Protein AF-Q4RWR0-F1 (afdb_monomer)

pLDDT: mean 90.52, std 17.21, range [35.06, 98.75]

InterPro domains:
  IPR001839 Transforming growth factor-beta, C-terminal [PF00019] (18-119)
  IPR001839 Transforming growth factor-beta, C-terminal [PS51362] (1-120)
  IPR001839 Transforming growth factor-beta, C-terminal [SM00204] (18-120)
  IPR015615 Transforming growth factor-beta-like [PTHR11848] (16-120)
  IPR017948 Transforming growth factor beta, conserved site [PS00250] (36-51)
  IPR029034 Cystine-knot cytokine [G3DSA:2.10.90.10] (5-120)
  IPR029034 Cystine-knot cytokine [SSF57501] (15-119)

Mean predicted aligned error: 6.88 Å

Organism: Tetraodon nigroviridis (NCBI:txid99883)

Secondary structure (DSSP, 8-state):
--------------PPBSEEE--EEETTTTT-TTTEEE-SEEE--EEESB-PSSPPGGG---HHHHHHHHHHHTT-STTPPPPPEEEEEEEEEEEEEE-TTS-EEEEEEEEEEEEEEEE-

Nearest PDB structures (foldseek):
  2qcq-assembly1_A  TM=9.911E-01  e=3.250E-13  Homo sapiens
  2h64-assembly1_A-2  TM=9.740E-01  e=2.603E-13  Homo sapiens
  1reu-assembly1_A  TM=9.722E-01  e=9.329E-13  Homo sapiens
  4mid-assembly1_A-2  TM=9.645E-01  e=5.511E-12  Homo sapiens
  1s4y-assembly1_B  TM=7.366E-01  e=3.175E-08  Homo sapiens

Radius of gyration: 19.19 Å; Cα contacts (8 Å, |Δi|>4): 230; chains: 1; bounding box: 45×40×48 Å

Sequence (120 aa):
RSARSVEHGEEEGVSMPCQRLPLYVDFEEIGWSGWIVSPRGYNAYHCKGSCPFPLGQNMRPTNHATVQSIIHALKLIKGIETPCCVPDKLFSINLLYFDDDENVVLKQYKDMVAGSCGCH

Structure (mmCIF, N/CA/C/O backbone):
data_AF-Q4RWR0-F1
#
_entry.id   AF-Q4RWR0-F1
#
loop_
_atom_site.group_PDB
_atom_site.id
_atom_site.type_symbol
_atom_site.label_atom_id
_atom_site.label_alt_id
_atom_site.label_comp_id
_atom_site.label_asym_id
_atom_site.label_entity_id
_atom_site.label_seq_id
_atom_site.pdbx_PDB_ins_code
_atom_site.Cartn_x
_atom_site.Cartn_y
_atom_site.Cartn_z
_atom_site.occupancy
_atom_site.B_iso_or_equiv
_atom_site.auth_seq_id
_atom_site.auth_comp_id
_atom_site.auth_asym_id
_atom_site.auth_atom_id
_atom_site.pdbx_PDB_model_num
ATOM 1 N N . ARG A 1 1 ? 0.933 28.466 17.049 1.00 40.06 1 ARG A N 1
ATOM 2 C CA . ARG A 1 1 ? 1.844 27.302 17.166 1.00 40.06 1 ARG A CA 1
A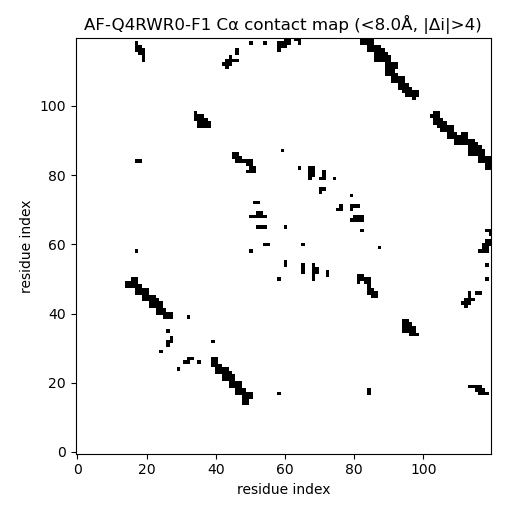TOM 3 C C . ARG A 1 1 ? 2.125 26.849 15.740 1.00 40.06 1 ARG A C 1
ATOM 5 O O . ARG A 1 1 ? 1.167 26.522 15.059 1.00 40.06 1 ARG A O 1
ATOM 12 N N . SER A 1 2 ? 3.362 27.006 15.258 1.00 35.06 2 SER A N 1
ATOM 13 C CA . SER A 1 2 ? 3.719 26.829 13.842 1.00 35.06 2 SER A CA 1
ATOM 14 C C . SER A 1 2 ? 3.411 25.428 13.328 1.00 35.06 2 SER A C 1
ATOM 16 O O . SER A 1 2 ? 3.865 24.449 13.918 1.00 35.06 2 SER A O 1
ATOM 18 N N . ALA A 1 3 ? 2.707 25.359 12.199 1.00 41.41 3 ALA A N 1
ATOM 19 C CA . ALA A 1 3 ? 2.700 24.193 11.332 1.00 41.41 3 ALA A CA 1
ATOM 20 C C . ALA A 1 3 ? 4.115 24.022 10.755 1.00 41.41 3 ALA A C 1
ATOM 22 O O . ALA A 1 3 ? 4.642 24.931 10.114 1.00 41.41 3 ALA A O 1
ATOM 23 N N . ARG A 1 4 ? 4.764 22.892 11.049 1.00 44.62 4 ARG A N 1
ATOM 24 C CA . ARG A 1 4 ? 6.003 22.487 10.377 1.00 44.62 4 ARG A CA 1
ATOM 25 C C . ARG A 1 4 ? 5.613 21.901 9.025 1.00 44.62 4 ARG A C 1
ATOM 27 O O . ARG A 1 4 ? 5.140 20.772 8.965 1.00 44.62 4 ARG A O 1
ATOM 34 N N . SER A 1 5 ? 5.806 22.674 7.966 1.00 42.22 5 SER A N 1
ATOM 35 C CA . SER A 1 5 ? 5.809 22.170 6.596 1.00 42.22 5 SER A CA 1
ATOM 36 C C . SER A 1 5 ? 6.995 21.219 6.444 1.00 42.22 5 SER A C 1
ATOM 38 O O . SER A 1 5 ? 8.139 21.624 6.640 1.00 42.22 5 SER A O 1
ATOM 40 N N . VAL A 1 6 ? 6.733 19.945 6.157 1.00 47.16 6 VAL A N 1
ATOM 41 C CA . VAL A 1 6 ? 7.776 19.004 5.733 1.00 47.16 6 VAL A CA 1
ATOM 42 C C . VAL A 1 6 ? 7.979 19.230 4.240 1.00 47.16 6 VAL A C 1
ATOM 44 O O . VAL A 1 6 ? 7.217 18.726 3.418 1.00 47.16 6 VAL A O 1
ATOM 47 N N . GLU A 1 7 ? 8.978 20.039 3.901 1.00 38.44 7 GLU A N 1
ATOM 48 C CA . GLU A 1 7 ? 9.469 20.182 2.533 1.00 38.44 7 GLU A CA 1
ATOM 49 C C . GLU A 1 7 ? 10.105 18.850 2.110 1.00 38.44 7 GLU A C 1
ATOM 51 O O . GLU A 1 7 ? 11.194 18.493 2.557 1.00 38.44 7 GLU A O 1
ATOM 56 N N . HIS A 1 8 ? 9.404 18.078 1.278 1.00 46.00 8 HIS A N 1
ATOM 57 C CA . HIS A 1 8 ? 10.024 16.979 0.546 1.00 46.00 8 HIS A CA 1
ATOM 58 C C . HIS A 1 8 ? 10.731 17.586 -0.663 1.00 46.00 8 HIS A C 1
ATOM 60 O O . HIS A 1 8 ? 10.090 17.929 -1.653 1.00 46.00 8 HIS A O 1
ATOM 66 N N . GLY A 1 9 ? 12.048 17.751 -0.556 1.00 37.06 9 GLY A N 1
ATOM 67 C CA . GLY A 1 9 ? 12.890 18.016 -1.714 1.00 37.06 9 GLY A CA 1
ATOM 68 C C . GLY A 1 9 ? 12.807 16.834 -2.675 1.00 37.06 9 GLY A C 1
ATOM 69 O O . GLY A 1 9 ? 13.173 15.713 -2.323 1.00 37.06 9 GLY A O 1
ATOM 70 N N . GLU A 1 10 ? 12.302 17.075 -3.879 1.00 43.44 10 GLU A N 1
ATOM 71 C CA . GLU A 1 10 ? 12.485 16.172 -5.011 1.00 43.44 10 GLU A CA 1
ATOM 72 C C . GLU A 1 10 ? 13.936 16.315 -5.483 1.00 43.44 10 GLU A C 1
ATOM 74 O O . GLU A 1 10 ? 14.255 17.103 -6.369 1.00 43.44 10 GLU A O 1
ATOM 79 N N . GLU A 1 11 ? 14.852 15.586 -4.842 1.00 44.03 11 GLU A N 1
ATOM 80 C CA . GLU A 1 11 ? 16.124 15.270 -5.483 1.00 44.03 11 GLU A CA 1
ATOM 81 C C . GLU A 1 11 ? 15.813 14.383 -6.696 1.00 44.03 11 GLU A C 1
ATOM 83 O O . GLU A 1 11 ? 15.154 13.348 -6.551 1.00 44.03 11 GLU A O 1
ATOM 88 N N . GLU A 1 12 ? 16.288 14.765 -7.888 1.00 51.38 12 GLU A N 1
ATOM 89 C CA . GLU A 1 12 ? 16.392 13.878 -9.055 1.00 51.38 12 GLU A CA 1
ATOM 90 C C . GLU A 1 12 ? 17.391 12.748 -8.735 1.00 51.38 12 GLU A C 1
ATOM 92 O O . GLU A 1 12 ? 18.541 12.722 -9.170 1.00 51.38 12 GLU A O 1
ATOM 97 N N . GLY A 1 13 ? 16.963 11.845 -7.858 1.00 49.06 13 GLY A N 1
ATOM 98 C CA . GLY A 1 13 ? 17.740 10.769 -7.276 1.00 49.06 13 GLY A CA 1
ATOM 99 C C . GLY A 1 13 ? 17.410 9.448 -7.950 1.00 49.06 13 GLY A C 1
ATOM 100 O O . GLY A 1 13 ? 16.264 9.179 -8.311 1.00 49.06 13 GLY A O 1
ATOM 101 N N . VAL A 1 14 ? 18.435 8.613 -8.109 1.00 56.44 14 VAL A N 1
ATOM 102 C CA . VAL A 1 14 ? 18.352 7.218 -8.564 1.00 56.44 14 VAL A CA 1
ATOM 103 C C . VAL A 1 14 ? 17.066 6.563 -8.049 1.00 56.44 14 VAL A C 1
ATOM 105 O O . VAL A 1 14 ? 16.896 6.380 -6.844 1.00 56.44 14 VAL A O 1
ATOM 108 N N . SER A 1 15 ? 16.147 6.219 -8.959 1.00 77.06 15 SER A N 1
ATOM 109 C CA . SER A 1 15 ? 14.880 5.595 -8.575 1.00 77.06 15 SER A CA 1
ATOM 110 C C . SER A 1 15 ? 15.173 4.285 -7.842 1.00 77.06 15 SER A C 1
ATOM 112 O O . SER A 1 15 ? 15.755 3.368 -8.430 1.00 77.06 15 SER A O 1
ATOM 114 N N . MET A 1 16 ? 14.791 4.195 -6.570 1.00 90.19 16 MET A N 1
ATOM 115 C CA . MET A 1 16 ? 14.979 2.976 -5.786 1.00 90.19 16 MET A CA 1
ATOM 116 C C . MET A 1 16 ? 14.196 1.812 -6.412 1.00 90.19 16 MET A C 1
ATOM 118 O O . MET A 1 16 ? 13.097 2.041 -6.927 1.00 90.19 16 MET A O 1
ATOM 122 N N . PRO A 1 17 ? 14.714 0.571 -6.358 1.00 92.62 17 PRO A N 1
ATOM 123 C CA . PRO A 1 17 ? 13.972 -0.593 -6.829 1.00 92.62 17 PRO A CA 1
ATOM 124 C C . PRO A 1 17 ? 12.661 -0.749 -6.052 1.00 92.62 17 PRO A C 1
ATOM 126 O O . PRO A 1 17 ? 12.579 -0.345 -4.889 1.00 92.62 17 PRO A O 1
ATOM 129 N N . CYS A 1 18 ? 11.649 -1.346 -6.689 1.00 96.88 18 CYS A N 1
ATOM 130 C CA . CYS A 1 18 ? 10.354 -1.607 -6.064 1.00 96.88 18 CYS A CA 1
ATOM 131 C C . CYS A 1 18 ? 10.503 -2.260 -4.684 1.00 96.88 18 CYS A C 1
ATOM 133 O O . CYS A 1 18 ? 11.053 -3.356 -4.547 1.00 96.88 18 CYS A O 1
ATOM 135 N N . GLN A 1 19 ? 10.009 -1.570 -3.657 1.00 95.94 19 GLN A N 1
ATOM 136 C CA . GLN A 1 19 ? 10.156 -1.995 -2.276 1.00 95.94 19 GLN A CA 1
ATOM 137 C C . GLN A 1 19 ? 8.986 -1.549 -1.407 1.00 95.94 19 GLN A C 1
ATOM 139 O O . GLN A 1 19 ? 8.214 -0.646 -1.738 1.00 95.94 19 GLN A O 1
ATOM 144 N N . ARG A 1 20 ? 8.894 -2.200 -0.249 1.00 97.75 20 ARG A N 1
ATOM 145 C CA . ARG A 1 20 ? 7.911 -1.903 0.782 1.00 97.75 20 ARG A CA 1
ATOM 146 C C . ARG A 1 20 ? 8.455 -0.850 1.732 1.00 97.75 20 ARG A C 1
ATOM 148 O O . ARG A 1 20 ? 9.483 -1.071 2.368 1.00 97.75 20 ARG A O 1
ATOM 155 N N . LEU A 1 21 ? 7.736 0.253 1.864 1.00 97.81 21 LEU A N 1
ATOM 156 C CA . LEU A 1 21 ? 8.110 1.381 2.705 1.00 97.81 21 LEU A CA 1
ATOM 157 C C . LEU A 1 21 ? 7.150 1.533 3.891 1.00 97.81 21 LEU A C 1
ATOM 159 O O . LEU A 1 21 ? 5.962 1.213 3.763 1.00 97.81 21 LEU A O 1
ATOM 163 N N . PRO A 1 22 ? 7.634 2.017 5.051 1.00 98.38 22 PRO A N 1
ATOM 164 C CA . PRO A 1 22 ? 6.780 2.365 6.180 1.00 98.38 22 PRO A CA 1
ATOM 165 C C . PRO A 1 22 ? 5.677 3.347 5.779 1.00 98.38 22 PRO A C 1
ATOM 167 O O . PRO A 1 22 ? 5.914 4.316 5.063 1.00 98.38 22 PRO A O 1
ATOM 170 N N . LEU A 1 23 ? 4.469 3.075 6.257 1.00 98.31 23 LEU A N 1
ATOM 171 C CA . LEU A 1 23 ? 3.330 3.984 6.232 1.00 98.31 23 LEU A CA 1
ATOM 172 C C . LEU A 1 23 ? 2.510 3.659 7.471 1.00 98.31 23 LEU A C 1
ATOM 174 O O . LEU A 1 23 ? 2.009 2.540 7.596 1.00 98.31 23 LEU A O 1
ATOM 178 N N . TYR A 1 24 ? 2.422 4.618 8.382 1.00 98.56 24 TYR A N 1
ATOM 179 C CA . TYR A 1 24 ? 1.505 4.549 9.506 1.00 98.56 24 TYR A CA 1
ATOM 180 C C . TYR A 1 24 ? 0.244 5.320 9.128 1.00 98.56 24 TYR A C 1
ATOM 182 O O . TYR A 1 24 ? 0.335 6.450 8.658 1.00 98.56 24 TYR A O 1
ATOM 190 N N . VAL A 1 25 ? -0.909 4.684 9.293 1.00 98.56 25 VAL A N 1
ATOM 191 C CA . VAL A 1 25 ? -2.217 5.302 9.102 1.00 98.56 25 VAL A CA 1
ATOM 192 C C . VAL A 1 25 ? -2.786 5.574 10.479 1.00 98.56 25 VAL A C 1
ATOM 194 O O . VAL A 1 25 ? -3.036 4.635 11.235 1.00 98.56 25 VAL A O 1
ATOM 197 N N . ASP A 1 26 ? -2.986 6.848 10.789 1.00 98.44 26 ASP A N 1
ATOM 198 C CA . ASP A 1 26 ? -3.709 7.281 11.974 1.00 98.44 26 ASP A CA 1
ATOM 199 C C . ASP A 1 26 ? -5.188 7.490 11.618 1.00 98.44 26 ASP A C 1
ATOM 201 O O . ASP A 1 26 ? -5.512 8.215 10.674 1.00 98.44 26 ASP A O 1
ATOM 205 N N . PHE A 1 27 ? -6.096 6.822 12.333 1.00 98.19 27 PHE A N 1
ATOM 206 C CA . PHE A 1 27 ? -7.525 6.917 12.040 1.00 98.19 27 PHE A CA 1
ATOM 207 C C . PHE A 1 27 ? -8.123 8.266 12.431 1.00 98.19 27 PHE A C 1
ATOM 209 O O . PHE A 1 27 ? -9.158 8.634 11.886 1.00 98.19 27 PHE A O 1
ATOM 216 N N . GLU A 1 28 ? -7.494 9.029 13.321 1.00 98.00 28 GLU A N 1
ATOM 217 C CA . GLU A 1 28 ? -7.908 10.401 13.598 1.00 98.00 28 GLU A CA 1
ATOM 218 C C . GLU A 1 28 ? -7.557 11.319 12.423 1.00 98.00 28 GLU A C 1
ATOM 220 O O . GLU A 1 28 ? -8.419 12.062 11.951 1.00 98.00 28 GLU A O 1
ATOM 225 N N . GLU A 1 29 ? -6.343 11.200 11.876 1.00 98.00 29 GLU A N 1
ATOM 226 C CA . GLU A 1 29 ? -5.884 12.030 10.752 1.00 98.00 29 GLU A CA 1
ATOM 227 C C . GLU A 1 29 ? -6.708 11.820 9.473 1.00 98.00 29 GLU A C 1
ATOM 229 O O . GLU A 1 29 ? -6.934 12.774 8.728 1.00 98.00 29 GLU A O 1
ATOM 234 N N . ILE A 1 30 ? -7.201 10.599 9.229 1.00 97.50 30 ILE A N 1
ATOM 235 C CA . ILE A 1 30 ? -8.063 10.301 8.071 1.00 97.50 30 ILE A CA 1
ATOM 236 C C . ILE A 1 30 ? -9.568 10.430 8.367 1.00 97.50 30 ILE A C 1
ATOM 238 O O . ILE A 1 30 ? -10.392 10.113 7.509 1.00 97.50 30 ILE A O 1
ATOM 242 N N . GLY A 1 31 ? -9.943 10.894 9.566 1.00 97.44 31 GLY A N 1
ATOM 243 C CA . GLY A 1 31 ? -11.336 11.168 9.939 1.00 97.44 31 GLY A CA 1
ATOM 244 C C . GLY A 1 31 ? -12.186 9.928 10.232 1.00 97.44 31 GLY A C 1
ATOM 245 O O . GLY A 1 31 ? -13.408 9.969 10.108 1.00 97.44 31 GLY A O 1
ATOM 246 N N . TRP A 1 32 ? -11.563 8.806 10.588 1.00 96.88 32 TRP A N 1
ATOM 247 C CA . TRP A 1 32 ? -12.227 7.535 10.901 1.00 96.88 32 TRP A CA 1
ATOM 248 C C . TRP A 1 32 ? -12.369 7.269 12.405 1.00 96.88 32 TRP A C 1
ATOM 250 O O . TRP A 1 32 ? -13.079 6.346 12.806 1.00 96.88 32 TRP A O 1
ATOM 260 N N . SER A 1 33 ? -11.760 8.099 13.253 1.00 94.31 33 SER A N 1
ATOM 261 C CA . SER A 1 33 ? -11.850 7.999 14.717 1.00 94.31 33 SER A CA 1
ATOM 262 C C . SER A 1 33 ? -13.272 8.144 15.277 1.00 94.31 33 SER A C 1
ATOM 264 O O . SER A 1 33 ? -13.511 7.767 16.420 1.00 94.31 33 SER A O 1
ATOM 266 N N . GLY A 1 34 ? -14.223 8.666 14.491 1.00 93.44 34 GLY A N 1
ATOM 267 C CA . GLY A 1 34 ? -15.629 8.776 14.892 1.00 93.44 34 GLY A CA 1
ATOM 268 C C . GLY A 1 34 ? -16.377 7.441 14.940 1.00 93.44 34 GLY A C 1
ATOM 269 O O . GLY A 1 34 ? -17.348 7.324 15.679 1.00 93.44 34 GLY A O 1
ATOM 270 N N . TRP A 1 35 ? -15.926 6.437 14.182 1.00 94.50 35 TRP A N 1
ATOM 271 C CA . TRP A 1 35 ? -16.574 5.122 14.115 1.00 94.50 35 TRP A CA 1
ATOM 272 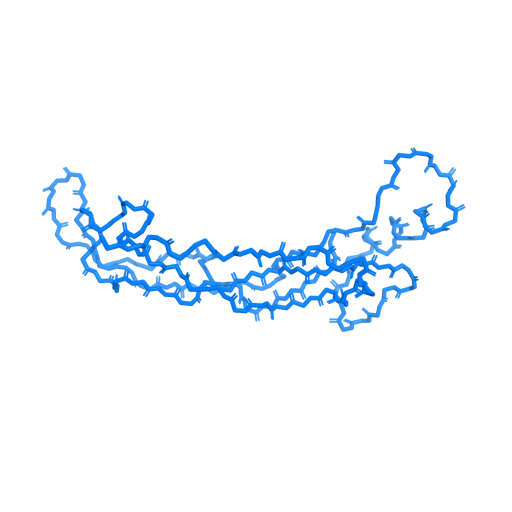C C . TRP A 1 35 ? -15.627 3.979 14.495 1.00 94.50 35 TRP A C 1
ATOM 274 O O . TRP A 1 35 ? -16.083 2.980 15.046 1.00 94.50 35 TRP A O 1
ATOM 284 N N . ILE A 1 36 ? -14.310 4.115 14.290 1.00 97.44 36 ILE A N 1
ATOM 285 C CA . ILE A 1 36 ? -13.322 3.134 14.760 1.00 97.44 36 ILE A CA 1
ATOM 286 C C . ILE A 1 36 ? -12.971 3.393 16.225 1.00 97.44 36 ILE A C 1
ATOM 288 O O . ILE A 1 36 ? -12.425 4.433 16.582 1.00 97.44 36 ILE A O 1
ATOM 292 N N . VAL A 1 37 ? -13.203 2.384 17.063 1.00 97.12 37 VAL A N 1
ATOM 293 C CA . VAL A 1 37 ? -12.864 2.390 18.490 1.00 97.12 37 VAL A CA 1
ATOM 294 C C . VAL A 1 37 ? -11.422 1.930 18.721 1.00 97.12 37 VAL A C 1
ATOM 296 O O . VAL A 1 37 ? -10.712 2.493 19.555 1.00 97.12 37 VAL A O 1
ATOM 299 N N . SER A 1 38 ? -10.975 0.879 18.023 1.00 97.94 38 SER A N 1
ATOM 300 C CA . SER A 1 38 ? -9.622 0.328 18.180 1.00 97.94 38 SER A CA 1
ATOM 301 C C . SER A 1 38 ? -9.158 -0.448 16.938 1.00 97.94 38 SER A C 1
ATOM 303 O O . SER A 1 38 ? -9.971 -1.152 16.334 1.00 97.94 38 SER A O 1
ATOM 305 N N . PRO A 1 39 ? -7.858 -0.401 16.580 1.00 98.12 39 PRO A N 1
ATOM 306 C CA . PRO A 1 39 ? -6.802 0.434 17.170 1.00 98.12 39 PRO A CA 1
ATOM 307 C C . PRO A 1 39 ? -6.981 1.918 16.805 1.00 98.12 39 PRO A C 1
ATOM 309 O O . PRO A 1 39 ? -7.869 2.251 16.034 1.00 98.12 39 PRO A O 1
ATOM 312 N N . ARG A 1 40 ? -6.140 2.819 17.337 1.00 97.56 40 ARG A N 1
ATOM 313 C CA . ARG A 1 40 ? -6.126 4.242 16.917 1.00 97.56 40 ARG A CA 1
ATOM 314 C C . ARG A 1 40 ? -5.522 4.462 15.528 1.00 97.56 40 ARG A C 1
ATOM 316 O O . ARG A 1 40 ? -5.772 5.470 14.887 1.00 97.56 40 ARG A O 1
ATOM 323 N N . GLY A 1 41 ? -4.719 3.512 15.081 1.00 98.19 41 GLY A N 1
ATOM 324 C CA . GLY A 1 41 ? -4.027 3.531 13.809 1.00 98.19 41 GLY A CA 1
ATOM 325 C C . GLY A 1 41 ? -3.231 2.247 13.646 1.00 98.19 41 GLY A C 1
ATOM 326 O O . GLY A 1 41 ? -3.215 1.390 14.538 1.00 98.19 41 GLY A O 1
ATOM 327 N N . TYR A 1 42 ? -2.595 2.078 12.496 1.00 98.50 42 TYR A N 1
ATOM 328 C CA . TYR A 1 42 ? -1.852 0.864 12.189 1.00 98.50 42 TYR A CA 1
ATOM 329 C C . TYR A 1 42 ? -0.771 1.098 11.129 1.00 98.50 42 TYR A C 1
ATOM 331 O O . TYR A 1 42 ? -0.825 2.037 10.339 1.00 98.50 42 TYR A O 1
ATOM 339 N N . ASN A 1 43 ? 0.226 0.210 11.094 1.00 98.50 43 ASN A N 1
ATOM 340 C CA . ASN A 1 43 ? 1.245 0.216 10.047 1.00 98.50 43 ASN A CA 1
ATOM 341 C C . ASN A 1 43 ? 0.694 -0.455 8.781 1.00 98.50 43 ASN A C 1
ATOM 343 O O . ASN A 1 43 ? 0.774 -1.677 8.647 1.00 98.50 43 ASN A O 1
ATOM 347 N N . ALA A 1 44 ? 0.146 0.342 7.865 1.00 98.56 44 ALA A N 1
ATOM 348 C CA . ALA A 1 44 ? -0.355 -0.125 6.575 1.00 98.56 44 ALA A CA 1
ATOM 349 C C . ALA A 1 44 ? 0.779 -0.517 5.621 1.00 98.56 44 ALA A C 1
ATOM 351 O O . ALA A 1 44 ? 0.665 -1.500 4.890 1.00 98.56 44 ALA A O 1
ATOM 352 N N . TYR A 1 45 ? 1.901 0.211 5.679 1.00 98.75 45 TYR A N 1
ATOM 353 C CA . TYR A 1 45 ? 2.961 0.187 4.665 1.00 98.75 45 TYR A CA 1
ATOM 354 C C . TYR A 1 45 ? 2.450 0.557 3.261 1.00 98.75 45 TYR A C 1
ATOM 356 O O . TYR A 1 45 ? 1.256 0.589 2.986 1.00 98.75 45 TYR A O 1
ATOM 364 N N . HIS A 1 46 ? 3.366 0.880 2.355 1.00 98.12 46 HIS A N 1
ATOM 365 C CA . HIS A 1 46 ? 3.030 1.092 0.949 1.00 98.12 46 HIS A CA 1
ATOM 366 C C . HIS A 1 46 ? 4.159 0.604 0.045 1.00 98.12 46 HIS A C 1
ATOM 368 O O . HIS A 1 46 ? 5.269 0.334 0.510 1.00 98.12 46 HIS A O 1
ATOM 374 N N . CYS A 1 47 ? 3.864 0.469 -1.245 1.00 98.19 47 CYS A N 1
ATOM 375 C CA . CYS A 1 47 ? 4.834 0.071 -2.255 1.00 98.19 47 CYS A CA 1
ATOM 376 C C . CYS A 1 47 ? 5.249 1.283 -3.081 1.00 98.19 47 CYS A C 1
ATOM 378 O O . CYS A 1 47 ? 4.404 2.060 -3.521 1.00 98.19 47 CYS A O 1
ATOM 380 N N . LYS A 1 48 ? 6.559 1.459 -3.252 1.00 97.12 48 LYS A N 1
ATOM 381 C CA . LYS A 1 48 ? 7.139 2.537 -4.054 1.00 97.12 48 LYS A CA 1
ATOM 382 C C . LYS A 1 48 ? 8.476 2.084 -4.628 1.00 97.12 48 LYS A C 1
ATOM 384 O O . LYS A 1 48 ? 9.191 1.289 -4.019 1.00 97.12 48 LYS A O 1
ATOM 389 N N . GLY A 1 49 ? 8.817 2.624 -5.788 1.00 95.44 49 GLY A N 1
ATOM 390 C CA . GLY A 1 49 ? 10.062 2.346 -6.492 1.00 95.44 49 GLY A CA 1
ATOM 391 C C . GLY A 1 49 ? 9.804 2.028 -7.957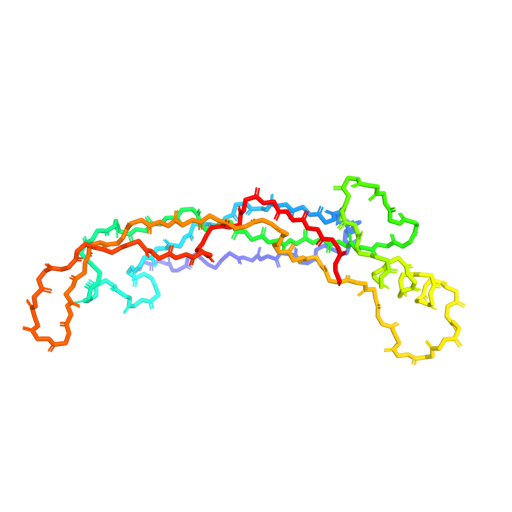 1.00 95.44 49 GLY A C 1
ATOM 392 O O . GLY A 1 49 ? 8.658 2.012 -8.406 1.00 95.44 49 GLY A O 1
ATOM 393 N N . SER A 1 50 ? 10.878 1.797 -8.699 1.00 95.44 50 SER A N 1
ATOM 394 C CA . SER A 1 50 ? 10.825 1.506 -10.126 1.00 95.44 50 SER A CA 1
ATOM 395 C C . SER A 1 50 ? 10.857 0.005 -10.415 1.00 95.44 50 SER A C 1
ATOM 397 O O . SER A 1 50 ? 11.397 -0.800 -9.648 1.00 95.44 50 SER A O 1
ATOM 399 N N . CYS A 1 51 ? 10.290 -0.351 -11.568 1.00 97.25 51 CYS A N 1
ATOM 400 C CA . CYS A 1 51 ? 10.285 -1.695 -12.142 1.00 97.25 51 CYS A CA 1
ATOM 401 C C . CYS A 1 51 ? 10.956 -1.690 -13.532 1.00 97.25 51 CYS A C 1
ATOM 403 O O . CYS A 1 51 ? 10.286 -1.911 -14.546 1.00 97.25 51 CYS A O 1
ATOM 405 N N . PRO A 1 52 ? 12.263 -1.374 -13.625 1.00 94.31 52 PRO A N 1
ATOM 406 C CA . PRO A 1 52 ? 12.964 -1.318 -14.901 1.00 94.31 52 PRO A CA 1
ATOM 407 C C . PRO A 1 52 ? 13.310 -2.722 -15.414 1.00 94.31 52 PRO A C 1
ATOM 409 O O . PRO A 1 52 ? 13.546 -3.647 -14.640 1.00 94.31 52 PRO A O 1
ATOM 412 N N . PHE A 1 53 ? 13.409 -2.880 -16.733 1.00 94.94 53 PHE A N 1
ATOM 413 C CA . PHE A 1 53 ? 13.999 -4.087 -17.311 1.00 94.94 53 PHE A CA 1
ATOM 414 C C . PHE A 1 53 ? 15.521 -4.125 -17.046 1.00 94.94 53 PHE A C 1
ATOM 416 O O . PHE A 1 53 ? 16.175 -3.094 -17.226 1.00 94.94 53 PHE A O 1
ATOM 423 N N . PRO A 1 54 ? 16.114 -5.287 -16.711 1.00 94.88 54 PRO A N 1
ATOM 424 C CA . PRO A 1 54 ? 15.464 -6.576 -16.467 1.00 94.88 54 PRO A CA 1
ATOM 425 C C . PRO A 1 54 ? 14.856 -6.681 -15.060 1.00 94.88 54 PRO A C 1
ATOM 427 O O . PRO A 1 54 ? 15.489 -6.327 -14.067 1.00 94.88 54 PRO A O 1
ATOM 430 N N . LEU A 1 55 ? 13.648 -7.250 -14.971 1.00 93.25 55 LEU A N 1
ATOM 431 C CA . LEU A 1 55 ? 12.997 -7.522 -13.687 1.00 93.25 55 LEU A CA 1
ATOM 432 C C . LEU A 1 55 ? 13.603 -8.770 -13.037 1.00 93.25 55 LEU A C 1
ATOM 434 O O . LEU A 1 55 ? 13.520 -9.874 -13.579 1.00 93.25 55 LEU A O 1
ATOM 438 N N . GLY A 1 56 ? 14.198 -8.596 -11.858 1.00 89.50 56 GLY A N 1
ATOM 439 C CA . GLY A 1 56 ? 14.691 -9.706 -11.047 1.00 89.50 56 GLY A CA 1
ATOM 440 C C . GLY A 1 56 ? 13.552 -10.506 -10.405 1.00 89.50 56 GLY A C 1
ATOM 441 O O . GLY A 1 56 ? 12.484 -9.972 -10.114 1.00 89.50 56 GLY A O 1
ATOM 442 N N . GLN A 1 57 ? 13.787 -11.789 -10.112 1.00 88.12 57 GLN A N 1
ATOM 443 C CA . GLN A 1 57 ? 12.802 -12.654 -9.433 1.00 88.12 57 GLN A CA 1
ATOM 444 C C . GLN A 1 57 ? 12.418 -12.145 -8.033 1.00 88.12 57 GLN A C 1
ATOM 446 O O . GLN A 1 57 ? 11.314 -12.386 -7.552 1.00 88.12 57 GLN A O 1
ATOM 451 N N . ASN A 1 58 ? 13.303 -11.382 -7.387 1.00 88.50 58 ASN A N 1
ATOM 452 C CA . ASN A 1 58 ? 13.025 -10.693 -6.127 1.00 88.50 58 ASN A CA 1
ATOM 453 C C . ASN A 1 58 ? 11.919 -9.628 -6.245 1.00 88.50 58 ASN A C 1
ATOM 455 O O . ASN A 1 58 ? 11.281 -9.332 -5.240 1.00 88.50 58 ASN A O 1
ATOM 459 N N . MET A 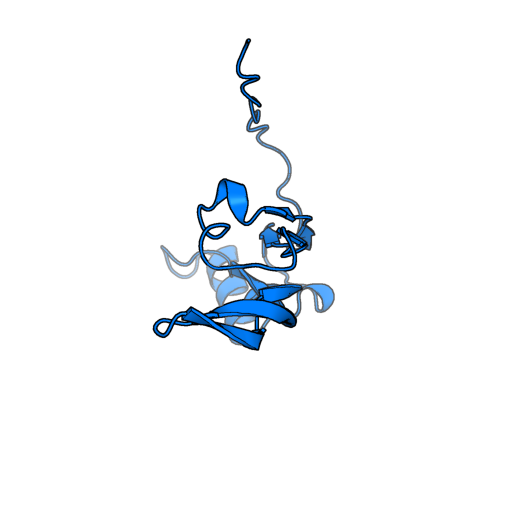1 59 ? 11.670 -9.096 -7.447 1.00 93.69 59 MET A N 1
ATOM 460 C CA . MET A 1 59 ? 10.578 -8.160 -7.745 1.00 93.69 59 MET A CA 1
ATOM 461 C C . MET A 1 59 ? 9.261 -8.866 -8.103 1.00 93.69 59 MET A C 1
ATOM 463 O O . MET A 1 59 ? 8.279 -8.194 -8.398 1.00 93.69 59 MET A O 1
ATOM 467 N N . ARG A 1 60 ? 9.238 -10.208 -8.092 1.00 95.25 60 ARG A N 1
ATOM 468 C CA . ARG A 1 60 ? 8.047 -11.055 -8.300 1.00 95.25 60 ARG A CA 1
ATOM 469 C C . ARG A 1 60 ? 7.183 -10.655 -9.507 1.00 95.25 60 ARG A C 1
ATOM 471 O O . ARG A 1 60 ? 5.970 -10.504 -9.365 1.00 95.25 60 ARG A O 1
ATOM 478 N N . PRO A 1 61 ? 7.778 -10.466 -10.695 1.00 97.12 61 PRO A N 1
ATOM 479 C CA . PRO A 1 61 ? 7.007 -10.037 -11.843 1.00 97.12 61 PRO A CA 1
ATOM 480 C C . PRO A 1 61 ? 6.057 -11.129 -12.325 1.00 97.12 61 PRO A C 1
ATOM 482 O O . PRO A 1 61 ? 6.393 -12.315 -12.331 1.00 97.12 61 PRO A O 1
ATOM 485 N N . THR A 1 62 ? 4.886 -10.724 -12.811 1.00 97.44 62 THR A N 1
ATOM 486 C CA . THR A 1 62 ? 4.089 -11.604 -13.672 1.00 97.44 62 THR A CA 1
ATOM 487 C C . THR A 1 62 ? 4.753 -11.727 -15.042 1.00 97.44 62 THR A C 1
ATOM 489 O O . THR A 1 62 ? 5.512 -10.852 -15.464 1.00 97.44 62 THR A O 1
ATOM 492 N N . ASN A 1 63 ? 4.399 -12.769 -15.798 1.00 97.56 63 ASN A N 1
ATOM 493 C CA . ASN A 1 63 ? 4.817 -12.875 -17.200 1.00 97.56 63 ASN A CA 1
ATOM 494 C C . ASN A 1 63 ? 4.422 -11.623 -18.007 1.00 97.56 63 ASN A C 1
ATOM 496 O O . ASN A 1 63 ? 5.191 -11.170 -18.852 1.00 97.56 63 ASN A O 1
ATOM 500 N N . HIS A 1 64 ? 3.252 -11.038 -17.717 1.00 98.06 64 HIS A N 1
ATOM 501 C CA . HIS A 1 64 ? 2.798 -9.798 -18.346 1.00 98.06 64 HIS A CA 1
ATOM 502 C C . HIS A 1 64 ? 3.731 -8.624 -18.019 1.00 98.06 64 HIS A C 1
ATOM 504 O O . HIS A 1 64 ? 4.211 -7.963 -18.937 1.00 98.06 64 HIS A O 1
ATOM 510 N N . ALA A 1 65 ? 4.068 -8.419 -16.742 1.00 98.12 65 ALA A N 1
ATOM 511 C CA . ALA A 1 65 ? 4.999 -7.376 -16.311 1.00 98.12 65 ALA A CA 1
ATOM 512 C C . ALA A 1 65 ? 6.389 -7.541 -16.949 1.00 98.12 65 ALA A C 1
ATOM 514 O O . ALA A 1 65 ? 7.000 -6.563 -17.382 1.00 98.12 65 ALA A O 1
ATOM 515 N N . THR A 1 66 ? 6.879 -8.779 -17.084 1.00 97.75 66 THR A N 1
ATOM 516 C CA . THR A 1 66 ? 8.128 -9.055 -17.805 1.00 97.75 66 THR A CA 1
ATOM 517 C C . THR A 1 66 ? 8.042 -8.600 -19.263 1.00 97.75 66 THR A C 1
ATOM 519 O O . THR A 1 66 ? 8.906 -7.841 -19.704 1.00 97.75 66 THR A O 1
ATOM 522 N N . VAL A 1 67 ? 6.996 -8.989 -19.999 1.00 97.69 67 VAL A N 1
ATOM 523 C CA . VAL A 1 67 ? 6.808 -8.581 -21.404 1.00 97.69 67 VAL A CA 1
ATOM 524 C C . VAL A 1 67 ? 6.659 -7.063 -21.528 1.00 97.69 67 VAL A C 1
ATOM 526 O O . VAL A 1 67 ? 7.331 -6.450 -22.358 1.00 97.69 67 VAL A O 1
ATOM 529 N N . GLN A 1 68 ? 5.853 -6.436 -20.671 1.00 98.19 68 GLN A N 1
ATOM 530 C CA . GLN A 1 68 ? 5.670 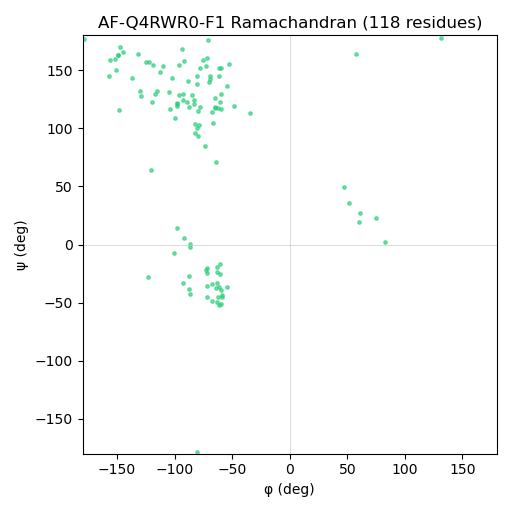-4.985 -20.645 1.00 98.19 68 GLN A CA 1
ATOM 531 C C . GLN A 1 68 ? 6.996 -4.253 -20.396 1.00 98.19 68 GLN A C 1
ATOM 533 O O . GLN A 1 68 ? 7.310 -3.300 -21.108 1.00 98.19 68 GLN A O 1
ATOM 538 N N . SER A 1 69 ? 7.819 -4.732 -19.455 1.00 97.12 69 SER A N 1
ATOM 539 C CA . SER A 1 69 ? 9.132 -4.136 -19.174 1.00 97.12 69 SER A CA 1
ATOM 540 C C . SER A 1 69 ? 10.076 -4.190 -20.383 1.00 97.12 69 SER A C 1
ATOM 542 O O . SER A 1 69 ? 10.794 -3.222 -20.632 1.00 97.12 69 SER A O 1
ATOM 544 N N . ILE A 1 70 ? 10.026 -5.268 -21.180 1.00 97.69 70 ILE A N 1
ATOM 545 C CA . ILE A 1 70 ? 10.796 -5.409 -22.426 1.00 97.69 70 ILE A CA 1
ATOM 546 C C . ILE A 1 70 ? 10.301 -4.407 -23.474 1.00 97.69 70 ILE A C 1
ATOM 548 O O . ILE A 1 70 ? 11.111 -3.690 -24.064 1.00 97.69 70 ILE A O 1
ATOM 552 N N . ILE A 1 71 ? 8.982 -4.332 -23.691 1.00 97.75 71 ILE A N 1
ATOM 553 C CA . ILE A 1 71 ? 8.370 -3.414 -24.666 1.00 97.75 71 ILE A CA 1
ATOM 554 C C . ILE A 1 71 ? 8.722 -1.960 -24.333 1.00 97.75 71 ILE A C 1
ATOM 556 O O . ILE A 1 71 ? 9.127 -1.217 -25.231 1.00 97.75 71 ILE A O 1
ATOM 560 N N . HIS A 1 72 ? 8.620 -1.578 -23.055 1.00 96.88 72 HIS A N 1
ATOM 561 C CA . HIS A 1 72 ? 9.010 -0.256 -22.566 1.00 96.88 72 HIS A CA 1
ATOM 562 C C . HIS A 1 72 ? 10.509 0.006 -22.792 1.00 96.88 72 HIS A C 1
ATOM 564 O O . HIS A 1 72 ? 10.877 1.013 -23.398 1.00 96.88 72 HIS A O 1
ATOM 570 N N . ALA A 1 73 ? 11.389 -0.905 -22.359 1.00 96.56 73 ALA A N 1
ATOM 571 C CA . ALA A 1 73 ? 12.840 -0.707 -22.425 1.00 96.56 73 ALA A CA 1
ATOM 572 C C . ALA A 1 73 ? 13.371 -0.591 -23.861 1.00 96.56 73 ALA A C 1
ATOM 574 O O . ALA A 1 73 ? 14.251 0.224 -24.137 1.00 96.56 73 ALA A O 1
A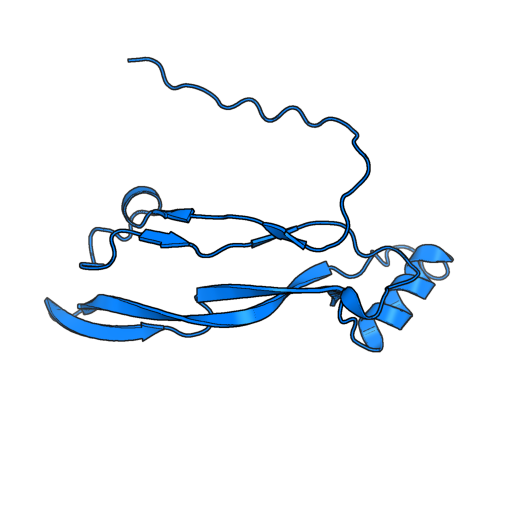TOM 575 N N . LEU A 1 74 ? 12.808 -1.373 -24.782 1.00 97.06 74 LEU A N 1
ATOM 576 C CA . LEU A 1 74 ? 13.170 -1.356 -26.198 1.00 97.06 74 LEU A CA 1
ATOM 577 C C . LEU A 1 74 ? 12.395 -0.302 -27.008 1.00 97.06 74 LEU A C 1
ATOM 579 O O . LEU A 1 74 ? 12.640 -0.161 -28.205 1.00 97.06 74 LEU A O 1
ATOM 583 N N . LYS A 1 75 ? 11.468 0.438 -26.379 1.00 96.38 75 LYS A N 1
ATOM 584 C CA . LYS A 1 75 ? 10.614 1.460 -27.012 1.00 96.38 75 LYS A CA 1
ATOM 585 C C . LYS A 1 75 ? 9.890 0.946 -28.265 1.00 96.38 75 LYS A C 1
ATOM 587 O O . LYS A 1 75 ? 9.700 1.692 -29.225 1.00 96.38 75 LYS A O 1
ATOM 592 N N . LEU A 1 76 ? 9.488 -0.329 -28.258 1.00 95.94 76 LEU A N 1
ATOM 593 C CA . LEU A 1 76 ? 8.870 -0.985 -29.421 1.00 95.94 76 LEU A CA 1
ATOM 594 C C . LEU A 1 76 ? 7.494 -0.396 -29.741 1.00 95.94 76 LEU A C 1
ATOM 596 O O . LEU A 1 76 ? 7.107 -0.305 -30.903 1.00 95.94 76 LEU A O 1
ATOM 600 N N . ILE A 1 77 ? 6.763 0.009 -28.702 1.00 95.69 77 ILE A N 1
ATOM 601 C CA . ILE A 1 77 ? 5.445 0.633 -28.801 1.00 95.69 77 ILE A CA 1
ATOM 602 C C . ILE A 1 77 ? 5.478 1.909 -27.963 1.00 95.69 77 ILE A C 1
ATOM 604 O O . ILE A 1 77 ? 5.874 1.892 -26.797 1.00 95.69 77 ILE A O 1
ATOM 608 N N . LYS A 1 78 ? 5.076 3.032 -28.563 1.00 94.69 78 LYS A N 1
ATOM 609 C CA . LYS A 1 78 ? 4.998 4.316 -27.858 1.00 94.69 78 LYS A CA 1
ATOM 610 C C . LYS A 1 78 ? 3.870 4.288 -26.825 1.00 94.69 78 LYS A C 1
ATOM 612 O O . LYS A 1 78 ? 2.805 3.747 -27.096 1.00 94.69 78 LYS A O 1
ATOM 617 N N . GLY A 1 79 ? 4.099 4.926 -25.679 1.00 94.06 79 GLY A N 1
ATOM 618 C CA . GLY A 1 79 ? 3.092 5.082 -24.624 1.00 94.06 79 GLY A CA 1
ATOM 619 C C . GLY A 1 79 ? 2.952 3.889 -23.676 1.00 94.06 79 GLY A C 1
ATOM 620 O O . GLY A 1 79 ? 2.111 3.935 -22.790 1.00 94.06 79 GLY A O 1
ATOM 621 N N . ILE A 1 80 ? 3.762 2.839 -23.831 1.00 96.50 80 ILE A N 1
ATOM 622 C CA . ILE A 1 80 ? 3.850 1.767 -22.833 1.00 96.50 80 ILE A CA 1
ATOM 623 C C . ILE A 1 80 ? 4.805 2.213 -21.736 1.00 96.50 80 ILE A C 1
ATOM 625 O O . ILE A 1 80 ? 5.946 2.539 -22.047 1.00 96.50 80 ILE A O 1
ATOM 629 N N . GLU A 1 81 ? 4.342 2.211 -20.487 1.00 96.19 81 GLU A N 1
ATOM 630 C CA . GLU A 1 81 ? 5.117 2.545 -19.284 1.00 96.19 81 GLU A CA 1
ATOM 631 C C . GLU A 1 81 ? 5.728 1.294 -18.626 1.00 96.19 81 GLU A C 1
ATOM 633 O O . GLU A 1 81 ? 5.378 0.154 -18.957 1.00 96.19 81 GLU A O 1
ATOM 638 N N . THR A 1 82 ? 6.645 1.485 -17.672 1.00 96.56 82 THR A N 1
ATOM 639 C CA . THR A 1 82 ? 7.132 0.383 -16.826 1.00 96.56 82 THR A CA 1
ATOM 640 C C . THR A 1 82 ? 5.989 -0.233 -16.006 1.00 96.56 82 THR A C 1
ATOM 642 O O . THR A 1 82 ? 5.065 0.493 -15.645 1.00 96.56 82 THR A O 1
ATOM 645 N N . PRO A 1 83 ? 6.065 -1.526 -15.638 1.00 97.88 83 PRO A N 1
ATOM 646 C CA . PRO A 1 83 ? 5.145 -2.129 -14.669 1.00 97.88 83 PRO A CA 1
ATOM 647 C C . PRO A 1 83 ? 5.071 -1.344 -13.355 1.00 97.88 83 PRO A C 1
ATOM 649 O O . PRO A 1 83 ? 6.024 -0.653 -12.978 1.00 97.88 83 PRO A O 1
ATOM 652 N N . CYS A 1 84 ? 3.961 -1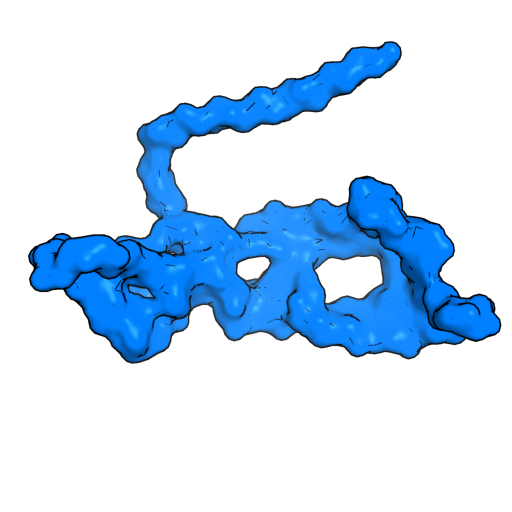.467 -12.635 1.00 97.94 84 CYS A N 1
ATOM 653 C CA . CYS A 1 84 ? 3.746 -0.714 -11.404 1.00 97.94 84 CYS A CA 1
ATOM 654 C C . CYS A 1 84 ? 4.302 -1.467 -10.189 1.00 97.94 84 CYS A C 1
ATOM 656 O O . CYS A 1 84 ? 4.141 -2.680 -10.062 1.00 97.94 84 CYS A O 1
ATOM 658 N N . CYS A 1 85 ? 4.912 -0.733 -9.254 1.00 98.06 85 CYS A N 1
ATOM 659 C CA . CYS A 1 85 ? 5.300 -1.279 -7.956 1.00 98.06 85 CYS A CA 1
ATOM 660 C C . CYS A 1 85 ? 4.095 -1.271 -7.007 1.00 98.06 85 CYS A C 1
ATOM 662 O O . CYS A 1 85 ? 3.724 -0.220 -6.483 1.00 98.06 85 CYS A O 1
ATOM 664 N N . VAL A 1 86 ? 3.486 -2.433 -6.780 1.00 98.38 86 VAL A N 1
ATOM 665 C CA . VAL A 1 86 ? 2.236 -2.567 -6.010 1.00 98.38 86 VAL A CA 1
ATOM 666 C C . VAL A 1 86 ? 2.333 -3.684 -4.961 1.00 98.38 86 VAL A C 1
ATOM 668 O O . VAL A 1 86 ? 3.265 -4.493 -5.016 1.00 98.38 86 VAL A O 1
ATOM 671 N N . PRO A 1 87 ? 1.425 -3.736 -3.965 1.00 98.25 87 PRO A N 1
ATOM 672 C CA . PRO A 1 87 ? 1.388 -4.841 -3.012 1.00 98.25 87 PRO A CA 1
ATOM 673 C C . PRO A 1 87 ? 1.129 -6.183 -3.709 1.00 98.25 87 PRO A C 1
ATOM 675 O O . PRO A 1 87 ? 0.111 -6.361 -4.366 1.00 98.25 87 PRO A O 1
ATOM 678 N N . ASP A 1 88 ? 2.044 -7.132 -3.521 1.00 96.81 88 ASP A N 1
ATOM 679 C CA . ASP A 1 88 ? 1.960 -8.510 -4.039 1.00 96.81 88 ASP A CA 1
ATOM 680 C C . ASP A 1 88 ? 1.319 -9.455 -3.009 1.00 96.81 88 ASP A C 1
ATOM 682 O O . ASP A 1 88 ? 0.592 -10.391 -3.333 1.00 96.81 88 ASP A O 1
ATOM 686 N N . LYS A 1 89 ? 1.554 -9.180 -1.722 1.00 97.62 89 LYS A N 1
ATOM 687 C CA . LYS A 1 89 ? 0.921 -9.885 -0.607 1.00 97.62 89 LYS A CA 1
ATOM 688 C C . LYS A 1 89 ? 0.355 -8.871 0.360 1.00 97.62 89 LYS A C 1
ATOM 690 O O . LYS A 1 89 ? 1.083 -7.971 0.781 1.00 97.62 89 LYS A O 1
ATOM 695 N N . LEU A 1 90 ? -0.894 -9.068 0.768 1.00 98.62 90 LEU A N 1
ATOM 696 C CA . LEU A 1 90 ? -1.539 -8.241 1.776 1.00 98.62 90 LEU A CA 1
ATOM 697 C C . LEU A 1 90 ? -1.959 -9.059 3.002 1.00 98.62 90 LEU A C 1
ATOM 699 O O . LEU A 1 90 ? -2.140 -10.277 2.940 1.00 98.62 90 LEU A O 1
ATOM 703 N N . PHE A 1 91 ? -2.063 -8.377 4.138 1.00 98.62 91 PHE A N 1
ATOM 704 C CA . PHE A 1 91 ? -2.495 -8.935 5.412 1.00 98.62 91 PHE A CA 1
ATOM 705 C C . PHE A 1 91 ? -3.708 -8.191 5.964 1.00 98.62 91 PHE A C 1
ATOM 707 O O . PHE A 1 91 ? -3.983 -7.041 5.622 1.00 98.62 91 PHE A O 1
ATOM 714 N N . SER A 1 92 ? -4.441 -8.884 6.832 1.00 98.62 92 SER A N 1
ATOM 715 C CA . SER A 1 92 ? -5.639 -8.365 7.488 1.00 98.62 92 SER A CA 1
ATOM 716 C C . SER A 1 92 ? -5.319 -7.703 8.827 1.00 98.62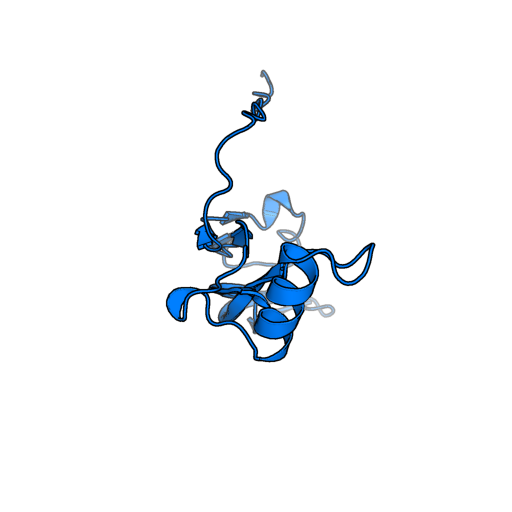 92 SER A C 1
ATOM 718 O O . SER A 1 92 ? -4.332 -8.058 9.473 1.00 98.62 92 SER A O 1
ATOM 720 N N . ILE A 1 93 ? -6.204 -6.820 9.287 1.00 98.38 93 ILE A N 1
ATOM 721 C CA . ILE A 1 93 ? -6.210 -6.300 10.664 1.00 98.38 93 ILE A CA 1
ATOM 722 C C . ILE A 1 93 ? -7.575 -6.535 11.310 1.00 98.38 93 ILE A C 1
ATOM 724 O O . ILE A 1 93 ? -8.579 -6.680 10.613 1.00 98.38 93 ILE A O 1
ATOM 728 N N . ASN A 1 94 ? -7.616 -6.565 12.640 1.00 98.25 94 ASN A N 1
ATOM 729 C CA . ASN A 1 94 ? -8.870 -6.557 13.387 1.00 98.25 94 ASN A CA 1
ATOM 730 C C . ASN A 1 94 ? -9.228 -5.115 13.743 1.00 98.25 94 ASN A C 1
ATOM 732 O O . ASN A 1 94 ? -8.390 -4.402 14.292 1.00 98.25 94 ASN A O 1
ATOM 736 N N . LEU A 1 95 ? -10.462 -4.719 13.447 1.00 98.12 95 LEU A N 1
ATOM 737 C CA . LEU A 1 95 ? -11.031 -3.434 13.828 1.00 98.12 95 LEU A CA 1
ATOM 738 C C . LEU A 1 95 ? -12.183 -3.655 14.801 1.00 98.12 95 LEU A C 1
ATOM 740 O O . LEU A 1 95 ? -13.062 -4.482 14.550 1.00 98.12 95 LEU A O 1
ATOM 744 N N . LEU A 1 96 ? -12.166 -2.895 15.889 1.00 98.38 96 LEU A N 1
ATOM 745 C CA . LEU A 1 96 ? -13.305 -2.676 16.766 1.00 98.38 96 LEU A CA 1
ATOM 746 C C . LEU A 1 96 ? -13.935 -1.341 16.372 1.00 98.38 96 LEU A C 1
ATOM 748 O O . LEU A 1 96 ? -13.243 -0.323 16.396 1.00 98.38 96 LEU A O 1
ATOM 752 N N . TYR A 1 97 ? -15.206 -1.336 15.994 1.00 97.81 97 TYR A N 1
ATOM 753 C CA . TYR A 1 97 ? -15.888 -0.146 15.487 1.00 97.81 97 TYR A CA 1
ATOM 754 C C . TYR A 1 97 ? -17.379 -0.161 15.840 1.00 97.81 97 TYR A C 1
ATOM 756 O O . TYR A 1 97 ? -17.908 -1.210 16.210 1.00 97.81 97 TYR A O 1
ATOM 764 N N . PHE A 1 98 ? -18.027 0.998 15.751 1.00 97.56 98 PHE A N 1
ATOM 765 C CA . PHE A 1 98 ? -19.482 1.120 15.806 1.00 97.56 98 PHE A CA 1
ATOM 766 C C . PHE A 1 98 ? -20.071 0.899 14.410 1.00 97.56 98 PHE A C 1
ATOM 768 O O . PHE A 1 98 ? -19.600 1.516 13.453 1.00 97.56 98 PHE A O 1
ATOM 775 N N . ASP A 1 99 ? -21.053 0.007 14.285 1.00 94.94 99 ASP A N 1
ATOM 776 C CA . ASP A 1 99 ? -21.834 -0.132 13.052 1.00 94.94 99 ASP A CA 1
ATOM 777 C C . ASP A 1 99 ? -22.947 0.928 12.948 1.00 94.94 99 ASP A C 1
ATOM 779 O O . ASP A 1 99 ? -23.074 1.801 13.808 1.00 94.94 99 ASP A O 1
ATOM 783 N N . ASP A 1 100 ? -23.733 0.871 11.870 1.00 94.88 100 ASP A N 1
ATOM 784 C CA . ASP A 1 100 ? -24.793 1.850 11.587 1.00 94.88 100 ASP A CA 1
ATOM 785 C C . ASP A 1 100 ? -25.914 1.856 12.649 1.00 94.88 100 ASP A C 1
ATOM 787 O O . ASP A 1 100 ? -26.634 2.845 12.776 1.00 94.88 100 ASP A O 1
ATOM 791 N N . ASP A 1 101 ? -26.037 0.779 13.429 1.00 96.50 101 ASP A N 1
ATOM 792 C CA . ASP A 1 101 ? -27.005 0.611 14.517 1.00 96.50 101 ASP A CA 1
ATOM 793 C C . ASP A 1 101 ? -26.383 0.929 15.901 1.00 96.50 101 ASP A C 1
ATOM 795 O O . ASP A 1 101 ? -26.946 0.579 16.939 1.00 96.50 101 ASP A O 1
ATOM 799 N N . GLU A 1 102 ? -25.208 1.574 15.927 1.00 93.75 102 GLU A N 1
ATOM 800 C CA . GLU A 1 102 ? -24.404 1.896 17.119 1.00 93.75 102 GLU A CA 1
ATOM 801 C C . GLU A 1 102 ? -23.941 0.672 17.937 1.00 93.75 102 GLU A C 1
ATOM 803 O O . GLU A 1 102 ? -23.526 0.794 19.097 1.00 93.75 102 GLU A O 1
ATOM 808 N N . ASN A 1 103 ? -23.934 -0.527 17.347 1.00 96.19 103 ASN A N 1
ATOM 809 C CA . ASN A 1 103 ? -23.412 -1.714 18.016 1.00 96.19 103 ASN A CA 1
ATOM 810 C C . ASN A 1 103 ? -21.889 -1.772 17.925 1.00 96.19 103 ASN A C 1
ATOM 812 O O . ASN A 1 103 ? -21.278 -1.446 16.908 1.00 96.19 103 ASN A O 1
ATOM 816 N N . VAL A 1 104 ? -21.260 -2.280 18.984 1.00 97.19 104 VAL A N 1
ATOM 817 C CA . VAL A 1 104 ? -19.815 -2.526 18.997 1.00 97.19 104 VAL A CA 1
ATOM 818 C C . VAL A 1 104 ? -19.508 -3.832 18.264 1.00 97.19 104 VAL A C 1
ATOM 820 O O . VAL A 1 104 ? -19.850 -4.917 18.737 1.00 97.19 104 VAL A O 1
ATOM 823 N N . VAL A 1 105 ? -18.799 -3.738 17.139 1.00 98.06 105 VAL A N 1
ATOM 824 C CA . VAL A 1 105 ? -18.455 -4.872 16.274 1.00 98.06 105 VAL A CA 1
ATOM 825 C C . VAL A 1 105 ? -16.943 -5.066 16.207 1.00 98.06 105 VAL A C 1
ATOM 827 O O . VAL A 1 105 ? -16.192 -4.143 15.897 1.00 98.06 105 VAL A O 1
ATOM 830 N N . LEU A 1 106 ? -16.488 -6.302 16.436 1.00 98.12 106 LEU A N 1
ATOM 831 C CA . LEU A 1 106 ? -15.122 -6.736 16.134 1.00 98.12 106 LEU A CA 1
ATOM 832 C C . LEU A 1 106 ? -15.111 -7.472 14.792 1.00 98.12 106 LEU A C 1
ATOM 834 O O . LEU A 1 106 ? -15.745 -8.518 14.650 1.00 98.12 106 LEU A O 1
ATOM 838 N N . LYS A 1 107 ? -14.367 -6.958 13.810 1.00 97.94 107 LYS A N 1
ATOM 839 C CA . LYS A 1 107 ? -14.284 -7.552 12.469 1.00 97.94 107 LYS A CA 1
ATOM 840 C C . LYS A 1 107 ? -12.859 -7.573 11.945 1.00 97.94 107 LYS A C 1
ATOM 842 O O . LYS A 1 107 ? -12.098 -6.627 12.129 1.00 97.94 107 LYS A O 1
ATOM 847 N N . GLN A 1 108 ? -12.526 -8.638 11.225 1.00 98.25 108 GLN A N 1
ATOM 848 C CA . GLN A 1 108 ? -11.280 -8.724 10.478 1.00 98.25 108 GLN A CA 1
ATOM 849 C C . GLN A 1 108 ? -11.462 -8.131 9.074 1.00 98.25 108 GLN A C 1
ATOM 851 O O . GLN A 1 108 ? -12.250 -8.641 8.276 1.00 98.25 108 GLN A O 1
ATOM 856 N N . TYR A 1 109 ? -10.711 -7.075 8.767 1.00 97.94 109 TYR A N 1
ATOM 857 C CA . TYR A 1 109 ? -10.661 -6.456 7.445 1.00 97.94 109 TYR A CA 1
ATOM 858 C C . TYR A 1 109 ? -9.442 -6.959 6.680 1.00 97.94 109 TYR A C 1
ATOM 860 O O . TYR A 1 109 ? -8.308 -6.827 7.148 1.00 97.94 109 TYR A O 1
ATOM 868 N N . LYS A 1 110 ? -9.691 -7.570 5.517 1.00 98.44 110 LYS A N 1
ATOM 869 C CA . LYS A 1 110 ? -8.651 -8.099 4.628 1.00 98.44 110 LYS A CA 1
ATOM 870 C C . LYS A 1 110 ? -7.943 -6.972 3.885 1.00 98.44 110 LYS A C 1
ATOM 872 O O . LYS A 1 110 ? -8.488 -5.886 3.749 1.00 98.44 110 LYS A O 1
ATOM 877 N N . ASP A 1 111 ? -6.735 -7.269 3.418 1.00 98.25 111 ASP A N 1
ATOM 878 C CA . ASP A 1 111 ? -5.992 -6.434 2.472 1.00 98.25 111 ASP A CA 1
ATOM 879 C C . ASP A 1 111 ? -5.650 -5.014 2.958 1.00 98.25 111 ASP A C 1
ATOM 881 O O . ASP A 1 111 ? -5.455 -4.098 2.168 1.00 98.25 111 ASP A O 1
ATOM 885 N N . MET A 1 112 ? -5.524 -4.844 4.277 1.00 98.31 112 MET A N 1
ATOM 886 C CA . MET A 1 112 ? -5.242 -3.552 4.910 1.00 98.31 112 MET A CA 1
ATOM 887 C C . MET A 1 112 ? -3.740 -3.258 5.011 1.00 98.31 112 MET A C 1
ATOM 889 O O . MET A 1 112 ? -3.336 -2.103 5.041 1.00 98.31 112 MET A O 1
ATOM 893 N N . VAL A 1 113 ? -2.891 -4.288 5.077 1.00 98.75 113 VAL A N 1
ATOM 894 C CA . VAL A 1 113 ? -1.443 -4.129 5.292 1.00 98.75 113 VAL A CA 1
ATOM 895 C C . VAL A 1 113 ? -0.667 -4.704 4.119 1.00 98.75 113 VAL A C 1
ATOM 897 O O . VAL A 1 113 ? -0.758 -5.902 3.853 1.00 98.75 113 VAL A O 1
ATOM 900 N N . ALA A 1 114 ? 0.168 -3.897 3.465 1.00 98.62 114 ALA A N 1
ATOM 901 C CA . ALA A 1 114 ? 1.117 -4.395 2.480 1.00 98.62 114 ALA A CA 1
ATOM 902 C C . ALA A 1 114 ? 2.180 -5.259 3.184 1.00 98.62 114 ALA A C 1
ATOM 904 O O . ALA A 1 114 ? 2.974 -4.780 3.998 1.00 98.62 114 ALA A O 1
ATOM 905 N N . GLY A 1 115 ? 2.191 -6.556 2.880 1.00 98.12 115 GLY A N 1
ATOM 906 C CA . GLY A 1 115 ? 3.150 -7.532 3.400 1.00 98.12 115 GLY A CA 1
ATOM 907 C C . GLY A 1 115 ? 4.421 -7.622 2.556 1.00 98.12 115 GLY A C 1
ATOM 908 O O . GLY A 1 115 ? 5.521 -7.734 3.096 1.00 98.12 115 GLY A O 1
ATOM 909 N N . SER A 1 116 ? 4.284 -7.531 1.234 1.00 97.62 116 SER A N 1
ATOM 910 C CA . SER A 1 116 ? 5.395 -7.441 0.278 1.00 97.62 116 SER A CA 1
ATOM 911 C C . SER A 1 116 ? 4.972 -6.692 -0.982 1.00 97.62 116 SER A C 1
ATOM 913 O O . SER A 1 116 ? 3.782 -6.617 -1.275 1.00 97.62 116 SER A O 1
ATOM 915 N N . CYS A 1 117 ? 5.948 -6.180 -1.730 1.00 98.06 117 CYS A N 1
ATOM 916 C CA . CYS A 1 117 ? 5.733 -5.495 -3.004 1.00 98.06 117 CYS A CA 1
ATOM 917 C C . CYS A 1 117 ? 6.256 -6.332 -4.172 1.00 98.06 117 CYS A C 1
ATOM 919 O O . CYS A 1 117 ? 7.188 -7.121 -3.990 1.00 98.06 117 CYS A O 1
ATOM 921 N N . GLY A 1 118 ? 5.668 -6.122 -5.345 1.00 98.00 118 GLY A N 1
ATOM 922 C CA . GLY A 1 118 ? 6.081 -6.716 -6.609 1.00 98.00 118 GLY A CA 1
ATOM 923 C C . GLY A 1 118 ? 5.819 -5.777 -7.786 1.00 98.00 118 GLY A C 1
ATOM 924 O O . GLY A 1 118 ? 5.180 -4.733 -7.636 1.00 98.00 118 GLY A O 1
ATOM 925 N N . CYS A 1 119 ? 6.349 -6.144 -8.949 1.00 98.25 119 CYS A N 1
ATOM 926 C CA . CYS A 1 119 ? 6.181 -5.421 -10.206 1.00 98.25 119 CYS A CA 1
ATOM 927 C C . CYS A 1 119 ? 5.103 -6.095 -11.059 1.00 98.25 119 CYS A C 1
ATOM 929 O O . CYS A 1 119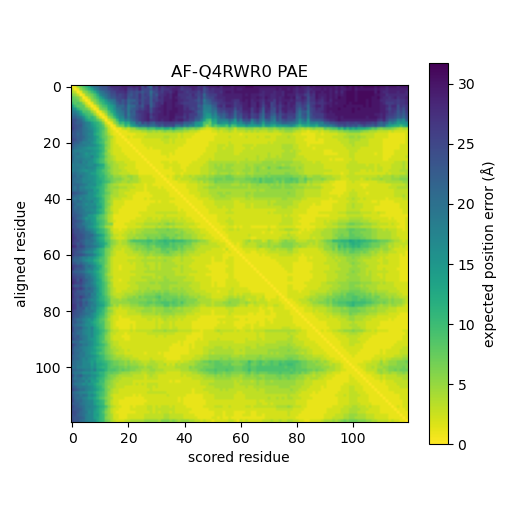 ? 5.339 -7.182 -11.591 1.00 98.25 119 CYS A O 1
ATOM 931 N N . HIS A 1 120 ? 3.941 -5.460 -11.208 1.00 96.69 120 HIS A N 1
ATOM 932 C CA . HIS A 1 120 ? 2.778 -6.043 -11.887 1.00 96.69 120 HIS A CA 1
ATOM 933 C C . HIS A 1 120 ? 2.303 -5.201 -13.071 1.00 96.69 120 HIS A C 1
ATOM 935 O O . HIS A 1 120 ? 2.473 -3.958 -13.031 1.00 96.69 120 HIS A O 1
#

Solvent-accessible surface area (backbone atoms only — not comparable to full-atom values): 6940 Å² total; per-residue (Å²): 133,86,82,81,79,82,81,78,78,82,68,98,58,86,74,49,65,48,34,70,40,94,35,75,47,48,28,60,85,74,68,41,50,87,40,41,74,31,62,68,49,47,74,25,36,44,43,48,44,42,40,59,64,82,76,49,78,88,34,55,53,44,76,65,23,52,53,39,12,48,37,31,73,69,57,76,48,87,92,53,61,60,28,46,33,37,66,68,37,63,36,63,47,69,39,32,27,48,49,100,84,70,45,85,43,80,45,79,43,73,70,57,21,51,73,38,36,19,23,74

Foldseek 3Di:
DDDDDPDDDPDPDDWAAKWWDWDKAACVVVVNVVWFPDDRIGTQIWIGTFQAPPGDVLQVDDPVLNVLNVCQVVVVDPPRDHFDWGQPDAAWDWTFTQDPVRDTDIDIDTRRHRPIIHGD